Protein AF-A0A367PH80-F1 (afdb_monomer)

Organism: Cupriavidus necator (NCBI:txid106590)

Sequence (112 aa):
MRSTQSLHGEAFRRPERSTASGLPNLDHLFVPERPKSDGRGETILWIRTQMARNGISLEDLVKAGCFSEGSAELKVAYRSADGQTWDGRGELPDWLQRAVNAGQSIQHFRVA

Nearest PDB structures (foldseek):
  2lev-assembly1_A  TM=8.625E-01  e=1.054E-01  Escherichia coli

Structure (mmCIF, N/CA/C/O backbone):
data_AF-A0A367PH80-F1
#
_entry.id   AF-A0A367PH80-F1
#
loop_
_atom_site.group_PDB
_atom_site.id
_atom_site.type_symbol
_atom_site.label_atom_id
_atom_site.label_alt_id
_atom_site.label_comp_id
_atom_site.label_asym_id
_atom_site.label_entity_id
_atom_site.label_seq_id
_atom_site.pdbx_PDB_ins_code
_atom_site.Cartn_x
_atom_site.Cartn_y
_atom_site.Cartn_z
_atom_site.occupancy
_atom_site.B_iso_or_equiv
_atom_site.auth_seq_id
_atom_site.auth_comp_id
_atom_site.auth_asym_id
_atom_site.auth_atom_id
_atom_site.pdbx_PDB_model_num
ATOM 1 N N . MET A 1 1 ? -29.238 29.424 60.948 1.00 45.91 1 MET A N 1
ATOM 2 C CA . MET A 1 1 ? -29.252 28.640 59.692 1.00 45.91 1 MET A CA 1
ATOM 3 C C . MET A 1 1 ? -30.309 29.215 58.763 1.00 45.91 1 MET A C 1
ATOM 5 O O . MET A 1 1 ? -31.4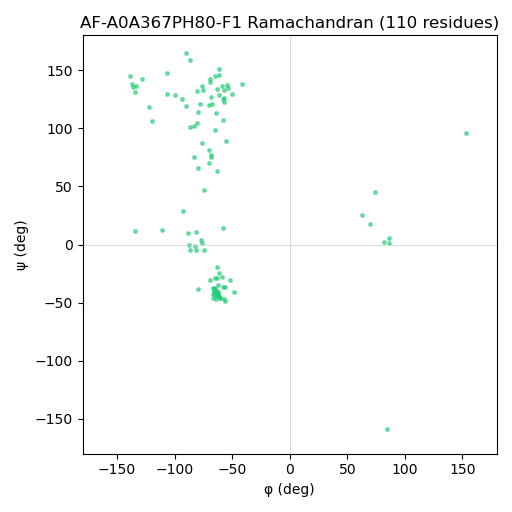83 29.068 59.072 1.00 45.91 1 MET A O 1
ATOM 9 N N . ARG A 1 2 ? -29.865 29.918 57.710 1.00 42.84 2 ARG A N 1
ATOM 10 C CA . ARG A 1 2 ? -30.530 30.297 56.440 1.00 42.84 2 ARG A CA 1
ATOM 11 C C . ARG A 1 2 ? -29.862 31.593 55.962 1.00 42.84 2 ARG A C 1
ATOM 13 O O . ARG A 1 2 ? -30.227 32.668 56.416 1.00 42.84 2 ARG A O 1
ATOM 20 N N . SER A 1 3 ? -28.879 31.463 55.076 1.00 46.97 3 SER A N 1
ATOM 21 C CA . SER A 1 3 ? -28.351 32.585 54.297 1.00 46.97 3 SER A CA 1
ATOM 22 C C . SER A 1 3 ? -28.563 32.256 52.829 1.00 46.97 3 SER A C 1
ATOM 24 O O . SER A 1 3 ? -27.914 31.372 52.279 1.00 46.97 3 SER A O 1
ATOM 26 N N . THR A 1 4 ? -29.536 32.928 52.228 1.00 58.06 4 THR A N 1
ATOM 27 C CA . THR A 1 4 ? -29.751 32.989 50.784 1.00 58.06 4 THR A CA 1
ATOM 28 C C . THR A 1 4 ? -28.765 34.004 50.219 1.00 58.06 4 THR A C 1
ATOM 30 O O . THR A 1 4 ? -28.861 35.184 50.556 1.00 58.06 4 THR A O 1
ATOM 33 N N . GLN A 1 5 ? -27.809 33.562 49.402 1.00 53.34 5 GLN A N 1
ATOM 34 C CA . GLN A 1 5 ? -26.896 34.468 48.712 1.00 53.34 5 GLN A CA 1
ATOM 35 C C . GLN A 1 5 ? -27.355 34.682 47.268 1.00 53.34 5 GLN A C 1
ATOM 37 O O . GLN A 1 5 ? -27.676 33.739 46.548 1.00 53.34 5 GLN A O 1
ATOM 42 N N . SER A 1 6 ? -27.449 35.965 46.931 1.00 50.09 6 SER A N 1
ATOM 43 C CA . SER A 1 6 ? -28.047 36.550 45.742 1.00 50.09 6 SER A CA 1
ATOM 44 C C . SER A 1 6 ? -27.351 36.191 44.434 1.00 50.09 6 SER A C 1
ATOM 46 O O . SER A 1 6 ? -26.129 36.124 44.342 1.00 50.09 6 SER A O 1
ATOM 48 N N . LEU A 1 7 ? -28.193 36.068 43.411 1.00 47.97 7 LEU A N 1
ATOM 49 C CA . LEU A 1 7 ? -27.882 36.039 41.989 1.00 47.97 7 LEU A CA 1
ATOM 50 C C . LEU A 1 7 ? -27.115 37.306 41.575 1.00 47.97 7 LEU A C 1
ATOM 52 O O . LEU A 1 7 ? -27.607 38.417 41.778 1.00 47.97 7 LEU A O 1
ATOM 56 N N . HIS A 1 8 ? -25.951 37.141 40.948 1.00 40.94 8 HIS A N 1
ATOM 57 C CA . HIS A 1 8 ? -25.314 38.189 40.154 1.00 40.94 8 HIS A CA 1
ATOM 58 C C . HIS A 1 8 ? -25.112 37.654 38.736 1.00 40.94 8 HIS A C 1
ATOM 60 O O . HIS A 1 8 ? -24.481 36.619 38.537 1.00 40.94 8 HIS A O 1
ATOM 66 N N . GLY A 1 9 ? -25.740 38.317 37.765 1.00 47.38 9 GLY A N 1
ATOM 67 C CA . GLY A 1 9 ? -25.633 37.971 36.355 1.00 47.38 9 GLY A CA 1
ATOM 68 C C . GLY A 1 9 ? -24.240 38.294 35.835 1.00 47.38 9 GLY A C 1
ATOM 69 O O . GLY A 1 9 ? -23.830 39.452 35.848 1.00 47.38 9 GLY A O 1
ATOM 70 N N . GLU A 1 10 ? -23.541 37.276 35.344 1.00 45.31 10 GLU A N 1
ATOM 71 C CA . GLU A 1 10 ? -22.279 37.443 34.634 1.00 45.31 10 GLU A CA 1
ATOM 72 C C . GLU A 1 10 ? -22.471 37.212 33.136 1.00 45.31 10 GLU A C 1
ATOM 74 O O . GLU A 1 10 ? -23.089 36.253 32.670 1.00 45.31 10 GLU A O 1
ATOM 79 N N . ALA A 1 11 ? -21.972 38.199 32.401 1.00 41.91 11 ALA A N 1
ATOM 80 C CA . ALA A 1 11 ? -22.052 38.380 30.971 1.00 41.91 11 ALA A CA 1
ATOM 81 C C . ALA A 1 11 ? -21.629 37.133 30.182 1.00 41.91 11 ALA A C 1
ATOM 83 O O . ALA A 1 11 ? -20.526 36.614 30.337 1.00 41.91 11 ALA A O 1
ATOM 84 N N . PHE A 1 12 ? -22.482 36.734 29.238 1.00 38.44 12 PHE A N 1
ATOM 85 C CA . PHE A 1 12 ? -22.203 35.730 28.215 1.00 38.44 12 PHE A CA 1
ATOM 86 C C . PHE A 1 12 ? -21.156 36.279 27.221 1.00 38.44 12 PHE A C 1
ATOM 88 O O . PHE A 1 12 ? -21.468 36.721 26.114 1.00 38.44 12 PHE A O 1
ATOM 95 N N . ARG A 1 13 ? -19.886 36.324 27.640 1.00 51.09 13 ARG A N 1
ATOM 96 C CA . ARG A 1 13 ? -18.740 36.529 26.749 1.00 51.09 13 ARG A CA 1
ATOM 97 C C . ARG A 1 13 ? -18.386 35.199 26.077 1.00 51.09 13 ARG A C 1
ATOM 99 O O . ARG A 1 13 ? -18.295 34.163 26.722 1.00 51.09 13 ARG A O 1
ATOM 106 N N . ARG A 1 14 ? -18.207 35.276 24.756 1.00 47.84 14 ARG A N 1
ATOM 107 C CA . ARG A 1 14 ? -17.876 34.197 23.809 1.00 47.84 14 ARG A CA 1
ATOM 108 C C . ARG A 1 14 ? -16.816 33.212 24.331 1.00 47.84 14 ARG A C 1
ATOM 110 O O . ARG A 1 14 ? -15.762 33.678 24.755 1.00 47.84 14 ARG A O 1
ATOM 117 N N . PRO A 1 15 ? -16.974 31.895 24.119 1.00 43.81 15 PRO A N 1
ATOM 118 C CA . PRO A 1 15 ? -15.818 31.039 23.923 1.00 43.81 15 PRO A CA 1
ATOM 119 C C . PRO A 1 15 ? -15.301 31.225 22.490 1.00 43.81 15 PRO A C 1
ATOM 121 O O . PRO A 1 15 ? -16.027 31.062 21.506 1.00 43.81 15 PRO A O 1
ATOM 124 N N . GLU A 1 16 ? -14.043 31.639 22.392 1.00 47.28 16 GLU A N 1
ATOM 125 C CA . GLU A 1 16 ? -13.281 31.732 21.155 1.00 47.28 16 GLU A CA 1
ATOM 126 C C . GLU A 1 16 ? -13.312 30.393 20.410 1.00 47.28 16 GLU A C 1
ATOM 128 O O . GLU A 1 16 ? -13.127 29.323 20.995 1.00 47.28 16 GLU A O 1
ATOM 133 N N . ARG A 1 17 ? -13.542 30.445 19.095 1.00 44.22 17 ARG A N 1
ATOM 134 C CA . ARG A 1 17 ? -13.321 29.308 18.201 1.00 44.22 17 ARG A CA 1
ATOM 135 C C . ARG A 1 17 ? -11.808 29.111 18.114 1.00 44.22 17 ARG A C 1
ATOM 137 O O . ARG A 1 17 ? -11.178 29.610 17.189 1.00 44.22 17 ARG A O 1
ATOM 144 N N . SER A 1 18 ? -11.242 28.440 19.115 1.00 38.31 18 SER A N 1
ATOM 145 C CA . SER A 1 18 ? -9.842 28.032 19.127 1.00 38.31 18 SER A CA 1
ATOM 146 C C . SER A 1 18 ? -9.584 27.157 17.912 1.00 38.31 18 SER A C 1
ATOM 148 O O . SER A 1 18 ? -10.012 26.005 17.833 1.00 38.31 18 SER A O 1
ATOM 150 N N . THR A 1 19 ? -8.881 27.732 16.947 1.00 52.09 19 THR A N 1
ATOM 151 C CA . THR A 1 19 ? -8.188 27.028 15.878 1.00 52.09 19 THR A CA 1
ATOM 152 C C . THR A 1 19 ? -7.029 26.256 16.498 1.00 52.09 19 THR A C 1
ATOM 154 O O . THR A 1 19 ? -5.878 26.678 16.434 1.00 52.09 19 THR A O 1
ATOM 157 N N . ALA A 1 20 ? -7.324 25.130 17.140 1.00 40.34 20 ALA A N 1
ATOM 158 C CA . ALA A 1 20 ? -6.308 24.148 17.477 1.00 40.34 20 ALA A CA 1
ATOM 159 C C . ALA A 1 20 ? -6.085 23.260 16.245 1.00 40.34 20 ALA A C 1
ATOM 161 O O . ALA A 1 20 ? -6.542 22.122 16.189 1.00 40.34 20 ALA A O 1
ATOM 162 N N . SER A 1 21 ? -5.380 23.791 15.240 1.00 47.34 21 SER A N 1
ATOM 163 C CA . SER A 1 21 ? -4.677 22.961 14.256 1.00 47.34 21 SER A CA 1
ATOM 164 C C . SER A 1 21 ? -3.488 22.305 14.960 1.00 47.34 21 SER A C 1
ATOM 166 O O . SER A 1 21 ? -2.338 22.679 14.757 1.00 47.34 21 SER A O 1
ATOM 168 N N . GLY A 1 22 ? -3.778 21.368 15.860 1.00 43.22 22 GLY A N 1
ATOM 169 C CA . GLY A 1 22 ? -2.803 20.424 16.375 1.00 43.22 22 GLY A CA 1
ATOM 170 C C . GLY A 1 22 ? -2.779 19.242 15.423 1.00 43.22 22 GLY A C 1
ATOM 171 O O . GLY A 1 22 ? -3.681 18.410 15.460 1.00 43.22 22 GLY A O 1
ATOM 172 N N . LEU A 1 23 ? -1.778 19.178 14.546 1.00 48.50 23 LEU A N 1
ATOM 173 C CA . LEU A 1 23 ? -1.453 17.925 13.869 1.00 48.50 23 LEU A CA 1
ATOM 174 C C . LEU A 1 23 ? -1.175 16.882 14.968 1.00 48.50 23 LEU A C 1
ATOM 176 O O . LEU A 1 23 ? -0.327 17.151 15.825 1.00 48.50 23 LEU A O 1
ATOM 180 N N . PRO A 1 24 ? -1.891 15.745 15.022 1.00 48.75 24 PRO A N 1
ATOM 181 C CA . PRO A 1 24 ? -1.633 14.748 16.048 1.00 48.75 24 PRO A CA 1
ATOM 182 C C . PRO A 1 24 ? -0.218 14.189 15.875 1.00 48.75 24 PRO A C 1
ATOM 184 O O . PRO A 1 24 ? 0.229 13.877 14.772 1.00 48.75 24 PRO A O 1
ATOM 187 N N . ASN A 1 25 ? 0.487 14.118 17.000 1.00 43.94 25 ASN A N 1
ATOM 188 C CA . ASN A 1 25 ? 1.854 13.644 17.126 1.00 43.94 25 ASN A CA 1
ATOM 189 C C . ASN A 1 25 ? 1.977 12.190 16.613 1.00 43.94 25 ASN A C 1
ATOM 191 O O . ASN A 1 25 ? 1.245 11.308 17.061 1.00 43.94 25 ASN A O 1
ATOM 195 N N . LEU A 1 26 ? 2.899 11.955 15.671 1.00 52.56 26 LEU A N 1
ATOM 196 C CA . LEU A 1 26 ? 3.133 10.670 14.993 1.00 52.56 26 LEU A CA 1
ATOM 197 C C . LEU A 1 26 ? 3.991 9.680 15.814 1.00 52.56 26 LEU A C 1
ATOM 199 O O . LEU A 1 26 ? 4.429 8.663 15.284 1.00 52.56 26 LEU A O 1
ATOM 203 N N . ASP A 1 27 ? 4.239 9.963 17.095 1.00 46.75 27 ASP A N 1
ATOM 204 C CA . ASP A 1 27 ? 5.086 9.155 17.989 1.00 46.75 27 ASP A CA 1
ATOM 205 C C . ASP A 1 27 ? 4.363 7.922 18.584 1.00 46.75 27 ASP A C 1
ATOM 207 O O . ASP A 1 27 ? 4.965 7.073 19.232 1.00 46.75 27 ASP A O 1
ATOM 211 N N . HIS A 1 28 ? 3.059 7.752 18.326 1.00 51.56 28 HIS A N 1
ATOM 212 C CA . HIS A 1 28 ? 2.271 6.612 18.824 1.00 51.56 28 HIS A CA 1
ATOM 213 C C . HIS A 1 28 ? 2.273 5.366 17.925 1.00 51.56 28 HIS A C 1
ATOM 215 O O . HIS A 1 28 ? 1.526 4.423 18.193 1.00 51.56 28 HIS A O 1
ATOM 221 N N . LEU A 1 29 ? 3.121 5.305 16.895 1.00 54.84 29 LEU A N 1
ATOM 222 C CA . LEU A 1 29 ? 3.202 4.166 15.972 1.00 54.84 29 LEU A CA 1
ATOM 223 C C . LEU A 1 29 ? 3.902 2.935 16.593 1.00 54.84 29 LEU A C 1
ATOM 225 O O . LEU A 1 29 ? 4.749 2.306 15.966 1.00 54.84 29 LEU A O 1
ATOM 229 N N . PHE A 1 30 ? 3.541 2.536 17.817 1.00 53.91 30 PHE A N 1
ATOM 230 C CA . PHE A 1 30 ? 3.824 1.182 18.291 1.00 53.91 30 PHE A CA 1
ATOM 231 C C . PHE A 1 30 ? 2.816 0.230 17.640 1.00 53.91 30 PHE A C 1
ATOM 233 O O . PHE A 1 30 ? 1.745 -0.048 18.189 1.00 53.91 30 PHE A O 1
ATOM 240 N N . VAL A 1 31 ? 3.157 -0.248 16.444 1.00 63.16 31 VAL A N 1
ATOM 241 C CA . VAL A 1 31 ? 2.429 -1.323 15.766 1.00 63.16 31 VAL A CA 1
ATOM 242 C C . VAL A 1 31 ? 2.908 -2.641 16.380 1.00 63.16 31 VAL A C 1
ATOM 244 O O . VAL A 1 31 ? 4.035 -3.053 16.107 1.00 63.16 31 VAL A O 1
ATOM 247 N N . PRO A 1 32 ? 2.115 -3.300 17.247 1.00 64.12 32 PRO A N 1
ATOM 248 C CA . PRO A 1 32 ? 2.500 -4.594 17.783 1.00 64.12 32 PRO A CA 1
ATOM 249 C C . PRO A 1 32 ? 2.633 -5.589 16.631 1.00 64.12 32 PRO A C 1
ATOM 251 O O . PRO A 1 32 ? 1.881 -5.524 15.655 1.00 64.12 32 PRO A O 1
ATOM 254 N N . GLU A 1 33 ? 3.573 -6.520 16.758 1.00 66.38 33 GLU A N 1
ATOM 255 C CA . GLU A 1 33 ? 3.770 -7.560 15.756 1.00 66.38 33 GLU A CA 1
ATOM 256 C C . GLU A 1 33 ? 2.463 -8.321 15.507 1.00 66.38 33 GLU A C 1
ATOM 258 O O . GLU A 1 33 ? 1.697 -8.632 16.429 1.00 66.38 33 GLU A O 1
ATOM 263 N N . ARG A 1 34 ? 2.186 -8.595 14.230 1.00 67.62 34 ARG A N 1
ATOM 264 C CA . ARG A 1 34 ? 1.023 -9.383 13.829 1.00 67.62 34 ARG A CA 1
ATOM 265 C C . ARG A 1 34 ? 1.095 -10.754 14.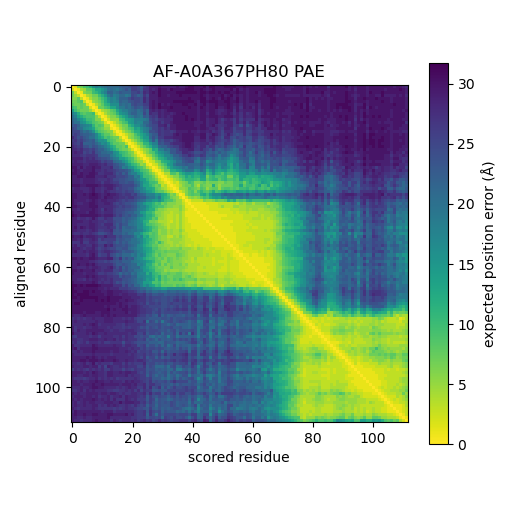522 1.00 67.62 34 ARG A C 1
ATOM 267 O O . ARG A 1 34 ? 2.150 -11.390 14.471 1.00 67.62 34 ARG A O 1
ATOM 274 N N . PRO A 1 35 ? -0.001 -11.240 15.132 1.00 71.88 35 PRO A N 1
ATOM 275 C CA . PRO A 1 35 ? -0.017 -12.555 15.756 1.00 71.88 35 PRO A CA 1
ATOM 276 C C . PRO A 1 35 ? 0.322 -13.636 14.725 1.00 71.88 35 PRO A C 1
ATOM 278 O O . PRO A 1 35 ? -0.189 -13.622 13.602 1.00 71.88 35 PRO A O 1
ATOM 281 N N . LYS A 1 36 ? 1.181 -14.582 15.118 1.00 67.38 36 LYS A N 1
ATOM 282 C CA . LYS A 1 36 ? 1.532 -15.765 14.324 1.00 67.38 36 LYS A CA 1
ATOM 283 C C . LYS A 1 36 ? 0.422 -16.826 14.453 1.00 67.38 36 LYS A C 1
ATOM 285 O O . LYS A 1 36 ? 0.668 -17.865 15.049 1.00 67.38 36 LYS A O 1
ATOM 290 N N . SER A 1 37 ? -0.791 -16.553 13.957 1.00 62.91 37 SER A N 1
ATOM 291 C CA . SER A 1 37 ? -1.918 -17.509 14.011 1.00 62.91 37 SER A CA 1
ATOM 292 C C . SER A 1 37 ? -2.749 -17.556 12.722 1.00 62.91 37 SER A C 1
ATOM 294 O O . SER A 1 37 ? -2.941 -16.551 12.034 1.00 62.91 37 SER A O 1
ATOM 296 N N . ASP A 1 38 ? -3.217 -18.770 12.425 1.00 67.62 38 ASP A N 1
ATOM 297 C CA . ASP A 1 38 ? -3.446 -19.399 11.112 1.00 67.62 38 ASP A CA 1
ATOM 298 C C . ASP A 1 38 ? -4.877 -19.211 10.553 1.00 67.62 38 ASP A C 1
ATOM 300 O O . ASP A 1 38 ? -5.408 -20.048 9.827 1.00 67.62 38 ASP A O 1
ATOM 304 N N . GLY A 1 39 ? -5.549 -18.106 10.907 1.00 78.88 39 GLY A N 1
ATOM 305 C CA . GLY A 1 39 ? -6.96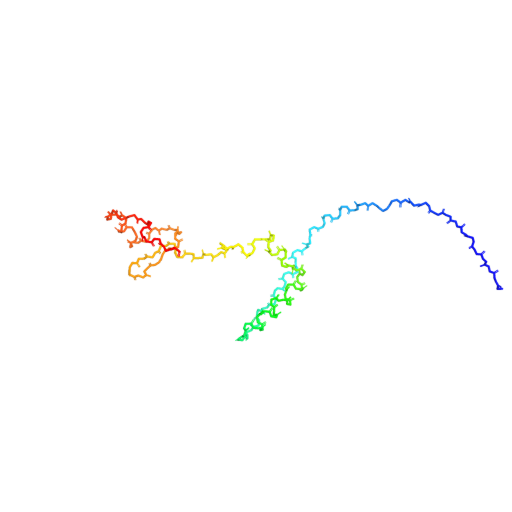3 -17.887 10.587 1.00 78.88 39 GLY A CA 1
ATOM 306 C C . GLY A 1 39 ? -7.291 -16.484 10.075 1.00 78.88 39 GLY A C 1
ATOM 307 O O . GLY A 1 39 ? -6.915 -15.463 10.663 1.00 78.88 39 GLY A O 1
ATOM 308 N N . ARG A 1 40 ? -8.099 -16.403 9.007 1.00 83.06 40 ARG A N 1
ATOM 309 C CA . ARG A 1 40 ? -8.647 -15.126 8.503 1.00 83.06 40 ARG A CA 1
ATOM 310 C C . ARG A 1 40 ? -9.419 -14.373 9.596 1.00 83.06 40 ARG A C 1
ATOM 312 O O . ARG A 1 40 ? -9.328 -13.152 9.663 1.00 83.06 40 ARG A O 1
ATOM 319 N N . GLY A 1 41 ? -10.136 -15.087 10.467 1.00 86.62 41 GLY A N 1
ATOM 320 C CA . GLY A 1 41 ? -10.899 -14.496 11.573 1.00 86.62 41 GLY A CA 1
ATOM 321 C C . GLY A 1 41 ? -10.024 -13.794 12.617 1.00 86.62 41 GLY A C 1
ATOM 322 O O . GLY A 1 41 ? -10.290 -12.646 12.966 1.00 86.62 41 GLY A O 1
ATOM 323 N N . GLU A 1 42 ? -8.941 -14.438 13.055 1.00 83.94 42 GLU A N 1
ATOM 324 C CA . GLU A 1 42 ? -7.980 -13.860 14.006 1.00 83.94 42 GLU A CA 1
ATOM 325 C C . GLU A 1 42 ? -7.247 -12.659 13.401 1.00 83.94 42 GLU A C 1
ATOM 327 O O . GLU A 1 42 ? -7.077 -11.628 14.053 1.00 83.94 42 GLU A O 1
ATOM 332 N N . THR A 1 43 ? -6.899 -12.755 12.113 1.00 83.31 43 THR A N 1
ATOM 333 C CA . THR A 1 43 ? -6.318 -11.636 11.361 1.00 83.31 43 THR A CA 1
ATOM 334 C C . THR A 1 43 ? -7.279 -10.443 11.316 1.00 83.31 43 THR A C 1
ATOM 336 O O . THR A 1 43 ? -6.866 -9.316 11.580 1.00 83.31 43 THR A O 1
ATOM 339 N N . ILE A 1 44 ? -8.566 -10.669 11.029 1.00 89.25 44 ILE A N 1
ATOM 340 C CA . ILE A 1 44 ? -9.576 -9.599 10.983 1.00 89.25 44 ILE A CA 1
ATOM 341 C C . ILE A 1 44 ? -9.746 -8.947 12.357 1.00 89.25 44 ILE A C 1
ATOM 343 O O . ILE A 1 44 ? -9.810 -7.721 12.448 1.00 89.25 44 ILE A O 1
ATOM 347 N N . LEU A 1 45 ? -9.814 -9.743 13.427 1.00 89.00 45 LEU A N 1
ATOM 348 C CA . LEU A 1 45 ? -9.950 -9.215 14.782 1.00 89.00 45 LEU A CA 1
ATOM 349 C C . LEU A 1 45 ? -8.750 -8.336 15.155 1.00 89.00 45 LEU A C 1
ATOM 351 O O . LEU A 1 45 ? -8.943 -7.225 15.641 1.00 89.00 45 LEU A O 1
ATOM 355 N N . TRP A 1 46 ? -7.530 -8.786 14.847 1.00 87.81 46 TRP A N 1
ATOM 356 C CA . TRP A 1 46 ? -6.317 -8.008 15.088 1.00 87.81 46 TRP A CA 1
ATOM 357 C C . TRP A 1 46 ? -6.321 -6.676 14.328 1.00 87.81 46 TRP A C 1
ATOM 359 O O . TRP A 1 46 ? -6.063 -5.638 14.93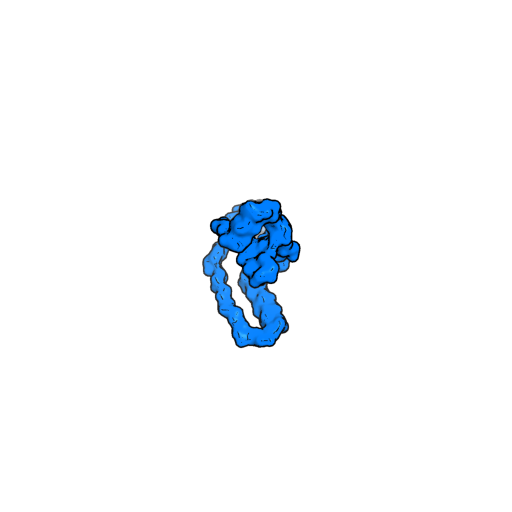8 1.00 87.81 46 TRP A O 1
ATOM 369 N N . ILE A 1 47 ? -6.690 -6.674 13.039 1.00 88.12 47 ILE A N 1
ATOM 370 C CA . ILE A 1 47 ? -6.806 -5.441 12.238 1.00 88.12 47 ILE A CA 1
ATOM 371 C C . ILE A 1 47 ? -7.795 -4.472 12.896 1.00 88.12 47 ILE A C 1
ATOM 373 O O . ILE A 1 47 ? -7.479 -3.297 13.076 1.00 88.12 47 ILE A O 1
ATOM 377 N N . ARG A 1 48 ? -8.971 -4.957 13.317 1.00 89.00 48 ARG A N 1
ATOM 378 C CA . ARG A 1 48 ? -9.989 -4.124 13.980 1.00 89.00 48 ARG A CA 1
ATOM 379 C C . ARG A 1 48 ? -9.491 -3.546 15.305 1.00 89.00 48 ARG A C 1
ATOM 381 O O . ARG A 1 48 ? -9.732 -2.373 15.583 1.00 89.00 48 ARG A O 1
ATOM 388 N N . THR A 1 49 ? -8.776 -4.334 16.107 1.00 88.50 49 THR A N 1
ATOM 389 C CA . THR A 1 49 ? -8.151 -3.857 17.349 1.00 88.50 49 THR A CA 1
ATOM 390 C C . THR A 1 49 ? -7.095 -2.787 17.071 1.00 88.50 49 THR A C 1
ATOM 392 O O . THR A 1 49 ? -7.049 -1.785 17.782 1.00 88.50 49 THR A O 1
ATOM 395 N N . GLN A 1 50 ? -6.280 -2.953 16.025 1.00 88.31 50 GLN A N 1
ATOM 396 C CA . GLN A 1 50 ? -5.293 -1.943 15.638 1.00 88.31 50 GLN A CA 1
ATOM 397 C C . GLN A 1 50 ? -5.947 -0.654 15.138 1.00 88.31 50 GLN A C 1
ATOM 399 O O . GLN A 1 50 ? -5.529 0.424 15.552 1.00 88.31 50 GLN A O 1
ATOM 404 N N . MET A 1 51 ? -6.999 -0.739 14.322 1.00 89.75 51 MET A N 1
ATOM 405 C CA . MET A 1 51 ? -7.767 0.434 13.889 1.00 89.75 51 MET A CA 1
ATOM 406 C C . MET A 1 51 ? -8.304 1.228 15.083 1.00 89.75 51 MET A C 1
ATOM 408 O O . MET A 1 51 ? -8.081 2.432 15.170 1.00 89.75 51 MET A O 1
ATOM 412 N N . ALA A 1 52 ? -8.926 0.543 16.049 1.00 88.38 52 ALA A N 1
ATOM 413 C CA . ALA A 1 52 ? -9.461 1.177 17.251 1.00 88.38 52 ALA A CA 1
ATOM 414 C C . ALA A 1 52 ? -8.367 1.828 18.112 1.00 88.38 52 ALA A C 1
ATOM 416 O O . ALA A 1 52 ? -8.543 2.946 18.588 1.00 88.38 52 ALA A O 1
ATOM 417 N N . ARG A 1 53 ? -7.220 1.158 18.283 1.00 85.44 53 ARG A N 1
ATOM 418 C CA . ARG A 1 53 ? -6.089 1.676 19.069 1.00 85.44 53 ARG A CA 1
ATOM 419 C C . ARG A 1 53 ? -5.491 2.946 18.470 1.00 85.44 53 ARG A C 1
ATOM 421 O O . ARG A 1 53 ? -5.117 3.846 19.212 1.00 85.44 53 ARG A O 1
ATOM 428 N N . ASN A 1 54 ? -5.392 2.993 17.146 1.00 87.38 54 ASN A N 1
ATOM 429 C CA . ASN A 1 54 ? -4.815 4.121 16.421 1.00 87.38 54 ASN A CA 1
ATOM 430 C C . ASN A 1 54 ? -5.853 5.210 16.097 1.00 87.38 54 ASN A C 1
ATOM 432 O O . ASN A 1 54 ? -5.504 6.208 15.475 1.00 87.38 54 ASN A O 1
ATOM 436 N N . GLY A 1 55 ? -7.122 5.025 16.481 1.00 88.62 55 GLY A N 1
ATOM 437 C CA . GLY A 1 55 ? -8.200 5.954 16.135 1.00 88.62 55 GLY A CA 1
ATOM 438 C C . GLY A 1 55 ? -8.445 6.069 14.626 1.00 88.62 55 GLY A C 1
ATOM 439 O O . GLY A 1 55 ? -8.929 7.096 14.169 1.00 88.62 55 GLY A O 1
ATOM 440 N N . ILE A 1 56 ? -8.092 5.037 13.854 1.00 89.75 56 ILE A N 1
ATOM 441 C CA . ILE A 1 56 ? -8.222 5.014 12.395 1.00 89.75 56 ILE A CA 1
ATOM 442 C C . ILE A 1 56 ? -9.596 4.451 12.041 1.00 89.75 56 ILE A C 1
ATOM 444 O O . ILE A 1 56 ? -9.900 3.297 12.357 1.00 89.75 56 ILE A O 1
ATOM 448 N N . SER A 1 57 ? -10.417 5.241 11.351 1.00 89.25 57 SER A N 1
ATOM 449 C CA . SER A 1 57 ? -11.677 4.763 10.788 1.00 89.25 57 SER A CA 1
ATOM 450 C C . SER A 1 57 ? -11.496 4.231 9.363 1.00 89.25 57 SER A C 1
ATOM 452 O O . SER A 1 57 ? -10.495 4.486 8.688 1.00 89.25 57 SER A O 1
ATOM 454 N N . LEU A 1 58 ? -12.498 3.497 8.871 1.00 84.94 58 LEU A N 1
ATOM 455 C CA . LEU A 1 58 ? -12.537 3.084 7.467 1.00 84.94 58 LEU A CA 1
ATOM 456 C C . LEU A 1 58 ? -12.503 4.299 6.524 1.00 84.94 58 LEU A C 1
ATOM 458 O O . LEU A 1 58 ? -11.858 4.244 5.482 1.00 84.94 58 LEU A O 1
ATOM 462 N N . GLU A 1 59 ? -13.156 5.398 6.903 1.00 86.94 59 GLU A N 1
ATOM 463 C CA . GLU A 1 59 ? -13.194 6.631 6.113 1.00 86.94 59 GLU A CA 1
ATOM 464 C C . GLU A 1 59 ? -11.809 7.267 5.984 1.00 86.94 59 GLU A C 1
ATOM 466 O O . GLU A 1 59 ? -11.468 7.766 4.914 1.00 86.94 59 GLU A O 1
ATOM 471 N N . ASP A 1 60 ? -10.993 7.216 7.040 1.00 86.50 60 ASP A N 1
ATOM 472 C CA . ASP A 1 60 ? -9.618 7.722 7.016 1.00 86.50 60 ASP A CA 1
ATOM 473 C C . ASP A 1 60 ? -8.743 6.900 6.071 1.00 86.50 60 ASP A C 1
ATOM 475 O O . ASP A 1 60 ? -7.980 7.465 5.293 1.00 86.50 60 ASP A O 1
ATOM 479 N N . LEU A 1 61 ? -8.907 5.573 6.064 1.00 85.38 61 LEU A N 1
ATOM 480 C CA . LEU A 1 61 ? -8.198 4.699 5.126 1.00 85.38 61 LEU A CA 1
ATOM 481 C C . LEU A 1 61 ? -8.629 4.916 3.672 1.00 85.38 61 LEU A C 1
ATOM 483 O O . LEU A 1 61 ? -7.799 4.865 2.764 1.00 85.38 61 LEU A O 1
ATOM 487 N N . VAL A 1 62 ? -9.918 5.174 3.440 1.00 86.25 62 VAL A N 1
ATOM 488 C CA . VAL A 1 62 ? -10.433 5.516 2.108 1.00 86.25 62 VAL A CA 1
ATOM 489 C C . VAL A 1 62 ? -9.892 6.875 1.657 1.00 86.25 62 VAL A C 1
ATOM 491 O O . VAL A 1 62 ? -9.391 6.981 0.540 1.00 86.25 62 VAL A O 1
ATOM 494 N N . LYS A 1 63 ? -9.913 7.896 2.524 1.00 85.62 63 LYS A N 1
ATOM 495 C CA . LYS A 1 63 ? -9.328 9.223 2.246 1.00 85.62 63 LYS A CA 1
ATOM 496 C C . LYS A 1 63 ? -7.819 9.156 2.015 1.00 85.62 63 LYS A C 1
ATOM 498 O O . LYS A 1 63 ? -7.304 9.893 1.182 1.00 85.62 63 LYS A O 1
ATOM 503 N N . ALA A 1 64 ? -7.126 8.260 2.714 1.00 83.12 64 ALA A N 1
ATOM 504 C CA . ALA A 1 64 ? -5.706 7.989 2.522 1.00 83.12 64 ALA A CA 1
ATOM 505 C C . ALA A 1 64 ? -5.406 7.186 1.242 1.00 83.12 64 ALA A C 1
ATOM 507 O O . ALA A 1 64 ? -4.241 6.963 0.920 1.00 83.12 64 ALA A O 1
ATOM 508 N N . GLY A 1 65 ? -6.429 6.736 0.505 1.00 84.00 65 GLY A N 1
ATOM 509 C CA . GLY A 1 65 ? -6.255 5.973 -0.728 1.00 84.00 65 GLY A CA 1
ATOM 510 C C . GLY A 1 65 ? -5.708 4.557 -0.515 1.00 84.00 65 GLY A C 1
ATOM 511 O O . GLY A 1 65 ? -5.255 3.941 -1.480 1.00 84.00 65 GLY A O 1
ATOM 512 N N . CYS A 1 66 ? -5.775 4.011 0.709 1.00 77.25 66 CYS A N 1
ATOM 513 C CA . CYS A 1 66 ? -5.225 2.693 1.067 1.00 77.25 66 CYS A CA 1
ATOM 514 C C . CYS A 1 66 ? -5.873 1.518 0.319 1.00 77.25 66 CYS A C 1
ATOM 516 O O . CYS A 1 66 ? -5.303 0.434 0.276 1.00 77.25 66 CYS A O 1
ATOM 518 N N . PHE A 1 67 ? -7.065 1.723 -0.244 1.00 71.62 67 PHE A N 1
ATOM 519 C CA . PHE A 1 67 ? -7.811 0.716 -1.005 1.00 71.62 67 PHE A CA 1
ATOM 520 C C . PHE A 1 67 ? -7.891 1.031 -2.499 1.00 71.62 67 PHE A C 1
ATOM 522 O O . PHE A 1 67 ? -8.680 0.418 -3.212 1.00 71.62 67 PHE A O 1
ATOM 529 N N . SER A 1 68 ? -7.103 1.995 -2.985 1.00 64.25 68 SER A N 1
ATOM 530 C CA . SER A 1 68 ? -6.951 2.166 -4.427 1.00 64.25 68 SER A CA 1
ATOM 531 C C . SER A 1 68 ? -6.336 0.888 -5.008 1.00 64.25 68 SER A C 1
ATOM 533 O O . SER A 1 68 ? -5.312 0.411 -4.511 1.00 64.25 68 SER A O 1
ATOM 535 N N . GLU A 1 69 ? -6.962 0.334 -6.052 1.00 57.12 69 GLU A N 1
ATOM 536 C CA . GLU A 1 69 ? -6.584 -0.905 -6.768 1.00 57.12 69 GLU A CA 1
ATOM 537 C C . GLU A 1 69 ? -5.158 -0.894 -7.378 1.00 57.12 69 GLU A C 1
ATOM 539 O O . GLU A 1 69 ? -4.822 -1.747 -8.189 1.00 57.12 69 GLU A O 1
ATOM 544 N N . GLY A 1 70 ? -4.294 0.052 -6.997 1.00 54.06 70 GLY A N 1
ATOM 545 C CA . GLY A 1 70 ? -2.936 0.213 -7.515 1.00 54.06 70 GLY A CA 1
ATOM 546 C C . GLY A 1 70 ? -1.852 0.442 -6.460 1.00 54.06 70 GLY A C 1
ATOM 547 O O . GLY A 1 70 ? -0.734 0.807 -6.824 1.00 54.06 70 GLY A O 1
ATOM 548 N N . SER A 1 71 ? -2.125 0.259 -5.163 1.00 53.97 71 SER A N 1
ATOM 549 C CA . SER A 1 71 ? -1.060 0.351 -4.153 1.00 53.97 71 SER A CA 1
ATOM 550 C C . SER A 1 71 ? -0.304 -0.982 -4.039 1.00 53.97 71 SER A C 1
ATOM 552 O O . SER A 1 71 ? -0.759 -1.944 -3.434 1.00 53.97 71 SER A O 1
ATOM 554 N N . ALA A 1 72 ? 0.877 -1.007 -4.663 1.00 53.09 72 ALA A N 1
ATOM 555 C CA . ALA A 1 72 ? 1.843 -2.109 -4.705 1.00 53.09 72 ALA A CA 1
ATOM 556 C C . ALA A 1 72 ? 1.483 -3.307 -5.598 1.00 53.09 72 ALA A C 1
ATOM 558 O O . ALA A 1 72 ? 1.763 -4.460 -5.266 1.00 53.09 72 ALA A O 1
ATOM 559 N N . GLU A 1 73 ? 1.011 -3.036 -6.814 1.00 47.53 73 GLU A N 1
ATOM 560 C CA . GLU A 1 73 ? 1.343 -3.950 -7.897 1.00 47.53 73 GLU A CA 1
ATOM 561 C C . GLU A 1 73 ? 2.868 -3.886 -8.110 1.00 47.53 73 GLU A C 1
ATOM 563 O O . GLU A 1 73 ? 3.385 -3.043 -8.844 1.00 47.53 73 GLU A O 1
ATOM 568 N N . LEU A 1 74 ? 3.605 -4.843 -7.543 1.00 53.75 74 LEU A N 1
ATOM 569 C CA . LEU A 1 74 ? 4.694 -5.475 -8.290 1.00 53.75 74 LEU A CA 1
ATOM 570 C C . LEU A 1 74 ? 4.041 -6.178 -9.488 1.00 53.75 74 LEU A C 1
ATOM 572 O O . LEU A 1 74 ? 3.988 -7.405 -9.560 1.00 53.75 74 LEU A O 1
ATOM 576 N N . LYS A 1 75 ? 3.422 -5.393 -10.379 1.00 54.72 75 LYS A N 1
ATOM 577 C CA . LYS A 1 75 ? 2.816 -5.898 -11.594 1.00 54.72 75 LYS A CA 1
ATOM 578 C C . LYS A 1 75 ? 4.005 -6.442 -12.343 1.00 54.72 75 LYS A C 1
ATOM 580 O O . LYS A 1 75 ? 4.897 -5.685 -12.719 1.00 54.72 75 LYS A O 1
ATOM 585 N N . VAL A 1 76 ? 4.049 -7.756 -12.506 1.00 61.81 76 VAL A N 1
ATOM 586 C CA . VAL A 1 76 ? 4.803 -8.364 -13.591 1.00 61.81 76 VAL A CA 1
ATOM 587 C C . VAL A 1 76 ? 4.250 -7.710 -14.848 1.00 61.81 76 VAL A C 1
ATOM 589 O O . VAL A 1 76 ? 3.228 -8.126 -15.381 1.00 61.81 76 VAL A O 1
ATOM 592 N N . ALA A 1 77 ? 4.849 -6.589 -15.233 1.00 71.12 77 ALA A N 1
ATOM 593 C CA . ALA A 1 77 ? 4.346 -5.764 -16.306 1.00 71.12 77 ALA A CA 1
ATOM 594 C C . ALA A 1 77 ? 4.536 -6.516 -17.617 1.00 71.12 77 ALA A C 1
ATOM 596 O O . ALA A 1 77 ? 3.701 -6.387 -18.503 1.00 71.12 77 ALA A O 1
ATOM 597 N N . TYR A 1 78 ? 5.577 -7.352 -17.700 1.00 82.69 78 TYR A N 1
ATOM 598 C CA . TYR A 1 78 ? 5.932 -8.128 -18.873 1.00 82.69 78 TYR A CA 1
ATOM 599 C C . TYR A 1 78 ? 6.332 -9.566 -18.506 1.00 82.69 78 TYR A C 1
ATOM 601 O O . TYR A 1 78 ? 7.066 -9.781 -17.544 1.00 82.69 78 TYR A O 1
ATOM 609 N N . ARG A 1 79 ? 5.886 -10.563 -19.276 1.00 82.25 79 ARG A N 1
ATOM 610 C CA . ARG A 1 79 ? 6.240 -11.984 -19.147 1.00 82.25 79 ARG A CA 1
ATOM 611 C C . ARG A 1 79 ? 6.583 -12.584 -20.511 1.00 82.25 79 ARG A C 1
ATOM 613 O O . ARG A 1 79 ? 5.869 -12.372 -21.484 1.00 82.25 79 ARG A O 1
ATOM 620 N N . SER A 1 80 ? 7.655 -13.367 -20.556 1.00 83.75 80 SER A N 1
ATOM 621 C CA . SER A 1 80 ? 8.087 -14.164 -21.708 1.00 83.75 80 SER A CA 1
ATOM 622 C C . SER A 1 80 ? 7.417 -15.541 -21.740 1.00 83.75 80 SER A C 1
ATOM 624 O O . SER A 1 80 ? 7.004 -16.058 -20.701 1.00 83.75 80 SER A O 1
ATOM 626 N N . ALA A 1 81 ? 7.379 -16.179 -22.915 1.00 78.88 81 ALA A N 1
ATOM 627 C CA . ALA A 1 81 ? 6.900 -17.557 -23.084 1.00 78.88 81 ALA A CA 1
ATOM 628 C C . ALA A 1 81 ? 7.700 -18.576 -22.245 1.00 78.88 81 ALA A C 1
ATOM 630 O O . ALA A 1 81 ? 7.147 -19.570 -21.788 1.00 78.88 81 ALA A O 1
ATOM 631 N N . ASP A 1 82 ? 8.970 -18.269 -21.970 1.00 79.19 82 ASP A N 1
ATOM 632 C CA . ASP A 1 82 ? 9.869 -19.046 -21.104 1.00 79.19 82 ASP A CA 1
ATOM 633 C C . ASP A 1 82 ? 9.598 -18.852 -19.595 1.00 79.19 82 ASP A C 1
ATOM 635 O O . ASP A 1 82 ? 10.338 -19.339 -18.747 1.00 79.19 82 ASP A O 1
ATOM 639 N N . GLY A 1 83 ? 8.565 -18.084 -19.228 1.00 81.19 83 GLY A N 1
ATOM 640 C CA . GLY A 1 83 ? 8.205 -17.814 -17.832 1.00 81.19 83 GLY A CA 1
ATOM 641 C C . GLY A 1 83 ? 9.023 -16.709 -17.156 1.00 81.19 83 GLY A C 1
ATOM 642 O O . GLY A 1 83 ? 8.784 -16.404 -15.990 1.00 81.19 83 GLY A O 1
ATOM 643 N N . GLN A 1 84 ? 9.947 -16.066 -17.874 1.00 82.06 84 GLN A N 1
ATOM 644 C CA . GLN A 1 84 ? 10.70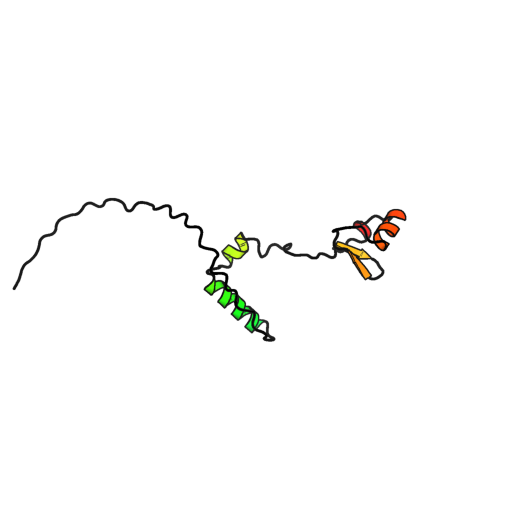0 -14.909 -17.379 1.00 82.06 84 GLN A CA 1
ATOM 645 C C . GLN A 1 84 ? 9.781 -13.692 -17.233 1.00 82.06 84 GLN A C 1
ATOM 647 O O . GLN A 1 84 ? 8.940 -13.451 -18.094 1.00 82.06 84 GLN A O 1
ATOM 652 N N . THR A 1 85 ? 9.940 -12.912 -16.166 1.00 84.88 85 THR A N 1
ATOM 653 C CA . THR A 1 85 ? 9.068 -11.774 -15.845 1.00 84.88 85 THR A CA 1
ATOM 654 C C . THR A 1 85 ? 9.870 -10.511 -15.583 1.00 84.88 85 THR A C 1
ATOM 656 O O . THR A 1 85 ? 10.923 -10.578 -14.956 1.00 84.88 85 THR A O 1
ATOM 659 N N . TRP A 1 86 ? 9.356 -9.364 -16.017 1.00 84.94 86 TRP A N 1
ATOM 660 C CA . TRP A 1 86 ? 9.945 -8.051 -15.785 1.00 84.94 86 TRP A CA 1
ATOM 661 C C . TRP A 1 86 ? 8.871 -7.061 -15.335 1.00 84.94 86 TRP A C 1
ATOM 663 O O . TRP A 1 86 ? 7.798 -6.968 -15.932 1.00 84.94 86 TRP A O 1
ATOM 673 N N . ASP A 1 87 ? 9.156 -6.329 -14.266 1.00 76.75 87 ASP A N 1
ATOM 674 C CA . ASP A 1 87 ? 8.254 -5.363 -13.629 1.00 76.75 87 ASP A CA 1
ATOM 675 C C . ASP A 1 87 ? 8.236 -3.988 -14.322 1.00 76.75 87 ASP A C 1
ATOM 677 O O . ASP A 1 87 ? 7.470 -3.102 -13.945 1.00 76.75 87 ASP A O 1
ATOM 681 N N . GLY A 1 88 ? 9.034 -3.807 -15.379 1.00 77.75 88 GLY A N 1
ATOM 682 C CA . GLY A 1 88 ? 9.079 -2.555 -16.130 1.00 77.75 88 GLY A CA 1
ATOM 683 C C . GLY A 1 88 ? 10.033 -1.508 -15.557 1.00 77.75 88 GLY A C 1
ATOM 684 O O . GLY A 1 88 ? 10.105 -0.410 -16.111 1.00 77.75 88 GLY A O 1
ATOM 685 N N . ARG A 1 89 ? 10.753 -1.806 -14.463 1.00 73.19 89 ARG A N 1
ATOM 686 C CA . ARG A 1 89 ? 11.793 -0.926 -13.913 1.00 73.19 89 ARG A CA 1
ATOM 687 C C . ARG A 1 89 ? 13.192 -1.468 -14.187 1.00 73.19 89 ARG A C 1
ATOM 689 O O . ARG A 1 89 ? 13.436 -2.670 -14.171 1.00 73.19 89 ARG A O 1
ATOM 696 N N . GLY A 1 90 ? 14.128 -0.541 -14.369 1.00 75.19 90 GLY A N 1
ATOM 697 C CA . GLY A 1 90 ? 15.541 -0.851 -14.561 1.00 75.19 90 GLY A CA 1
ATOM 698 C C . GLY A 1 90 ? 15.908 -1.172 -16.008 1.00 75.19 90 GLY A C 1
ATOM 699 O O . GLY A 1 90 ? 15.235 -0.755 -16.950 1.00 75.19 90 GLY A O 1
ATOM 700 N N . GLU A 1 91 ? 17.031 -1.863 -16.163 1.00 77.50 91 GLU A N 1
ATOM 701 C CA . GLU A 1 91 ? 17.588 -2.278 -17.447 1.00 77.50 91 GLU A CA 1
ATOM 702 C C . GLU A 1 91 ? 16.734 -3.353 -18.129 1.00 77.50 91 GLU A C 1
ATOM 704 O O . GLU A 1 91 ? 16.152 -4.221 -17.475 1.00 77.50 91 GLU A O 1
ATOM 709 N N . LEU A 1 92 ? 16.635 -3.267 -19.461 1.00 82.12 92 LEU A N 1
ATOM 710 C CA . LEU A 1 92 ? 15.879 -4.228 -20.257 1.00 82.12 92 LEU A CA 1
ATOM 711 C C . LEU A 1 92 ? 16.591 -5.590 -20.193 1.00 82.12 92 LEU A C 1
ATOM 713 O O . LEU A 1 92 ? 17.738 -5.671 -20.631 1.00 82.12 92 LEU A O 1
ATOM 717 N N . PRO A 1 93 ? 15.939 -6.660 -19.710 1.00 87.75 93 PRO A N 1
ATOM 718 C CA . PRO A 1 93 ? 16.567 -7.974 -19.648 1.00 87.75 93 PRO A CA 1
ATOM 719 C C . PRO A 1 93 ? 16.958 -8.487 -21.039 1.00 87.75 93 PRO A C 1
ATOM 721 O O . PRO A 1 93 ? 16.243 -8.228 -22.011 1.00 87.75 93 PRO A O 1
ATOM 724 N N . ASP A 1 94 ? 18.006 -9.311 -21.128 1.00 86.88 94 ASP A N 1
ATOM 725 C CA . ASP A 1 94 ? 18.488 -9.904 -22.386 1.00 86.88 94 ASP A CA 1
ATOM 726 C C . ASP A 1 94 ? 17.378 -10.531 -23.242 1.00 86.88 94 ASP A C 1
ATOM 728 O O . ASP A 1 94 ? 17.363 -10.387 -24.466 1.00 86.88 94 ASP A O 1
ATOM 732 N N . TRP A 1 95 ? 16.426 -11.227 -22.613 1.00 87.38 95 TR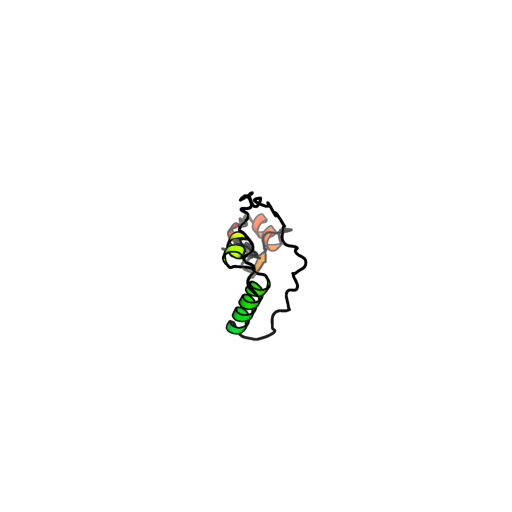P A N 1
ATOM 733 C CA . TRP A 1 95 ? 15.316 -11.870 -23.318 1.00 87.38 95 TRP A CA 1
ATOM 734 C C . TRP A 1 95 ? 14.385 -10.849 -23.985 1.00 87.38 95 TRP A C 1
ATOM 736 O O . TRP A 1 95 ? 13.930 -11.068 -25.108 1.00 87.38 95 TRP A O 1
ATOM 746 N N . LEU A 1 96 ? 14.140 -9.715 -23.325 1.00 86.44 96 LEU A N 1
ATOM 747 C CA . LEU A 1 96 ? 13.264 -8.664 -23.827 1.00 86.44 96 LEU A CA 1
ATOM 748 C C . LEU A 1 96 ? 13.990 -7.807 -24.865 1.00 86.44 96 LEU A C 1
ATOM 750 O O . LEU A 1 96 ? 13.419 -7.469 -25.899 1.00 86.44 96 LEU A O 1
ATOM 754 N N . GLN A 1 97 ? 15.278 -7.541 -24.647 1.00 89.62 97 GLN A N 1
ATOM 755 C CA . GLN A 1 97 ? 16.133 -6.849 -25.604 1.00 89.62 97 GLN A CA 1
ATOM 756 C C . GLN A 1 97 ? 16.271 -7.634 -26.915 1.00 89.62 97 GLN A C 1
ATOM 758 O O . GLN A 1 97 ? 16.181 -7.048 -27.994 1.00 89.62 97 GLN A O 1
ATOM 763 N N . ARG A 1 98 ? 16.443 -8.961 -26.859 1.00 88.62 98 ARG A N 1
ATOM 764 C CA . ARG A 1 98 ? 16.476 -9.810 -28.064 1.00 88.62 98 ARG A CA 1
ATOM 765 C C . ARG A 1 98 ? 15.148 -9.798 -28.812 1.00 88.62 98 ARG A C 1
ATOM 767 O O . ARG A 1 98 ? 15.161 -9.669 -30.031 1.00 88.62 98 ARG A O 1
ATOM 774 N N . ALA A 1 99 ? 14.021 -9.880 -28.104 1.00 85.38 99 ALA A N 1
ATOM 775 C CA . ALA A 1 99 ? 12.702 -9.813 -28.728 1.00 85.38 99 ALA A CA 1
ATOM 776 C C . ALA A 1 99 ? 12.463 -8.466 -29.431 1.00 85.38 99 ALA A C 1
ATOM 778 O O . ALA A 1 99 ? 12.007 -8.437 -30.574 1.00 85.38 99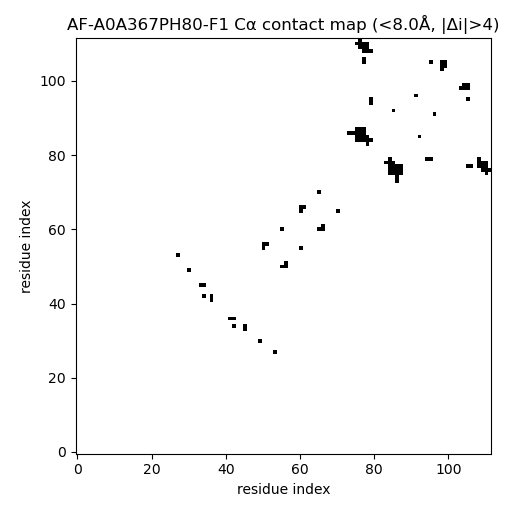 ALA A O 1
ATOM 779 N N . VAL A 1 100 ? 12.847 -7.357 -28.792 1.00 85.75 100 VAL A N 1
ATOM 780 C CA . VAL A 1 100 ? 12.750 -6.016 -29.387 1.00 85.75 100 VAL A CA 1
ATOM 781 C C . VAL A 1 100 ? 13.665 -5.872 -30.605 1.00 85.75 100 VAL A C 1
ATOM 783 O O . VAL A 1 100 ? 13.221 -5.387 -31.643 1.00 85.75 100 VAL A O 1
ATOM 786 N N . ASN A 1 101 ? 14.908 -6.359 -30.532 1.00 86.50 101 ASN A N 1
ATOM 787 C CA . ASN A 1 101 ? 15.825 -6.374 -31.679 1.00 86.50 101 ASN A CA 1
ATOM 788 C C . ASN A 1 101 ? 15.325 -7.255 -32.836 1.00 86.50 101 ASN A C 1
ATOM 790 O O . ASN A 1 101 ? 15.613 -6.965 -33.993 1.00 86.50 101 ASN A O 1
ATOM 794 N N . ALA A 1 102 ? 14.549 -8.302 -32.544 1.00 86.25 102 ALA A N 1
ATOM 795 C CA . ALA A 1 102 ? 13.879 -9.132 -33.545 1.00 86.25 102 ALA A CA 1
ATOM 796 C C . ALA A 1 102 ? 12.626 -8.465 -34.155 1.00 86.25 102 ALA A C 1
ATOM 798 O O . ALA A 1 102 ? 11.949 -9.068 -34.985 1.00 86.25 102 ALA A O 1
ATOM 799 N N . GLY A 1 103 ? 12.304 -7.229 -33.755 1.00 87.44 103 GLY A N 1
ATOM 800 C CA . GLY A 1 103 ? 11.156 -6.469 -34.243 1.00 87.44 103 GLY A CA 1
ATOM 801 C C . GLY A 1 103 ? 9.851 -6.736 -33.488 1.00 87.44 103 GLY A C 1
ATOM 802 O O . GLY A 1 103 ? 8.810 -6.208 -33.882 1.00 87.44 103 GLY A O 1
ATOM 803 N N . GLN A 1 104 ? 9.862 -7.518 -32.399 1.00 84.94 104 GLN A N 1
ATOM 804 C CA . GLN A 1 104 ? 8.677 -7.648 -31.552 1.00 84.94 104 GLN A CA 1
ATOM 805 C C . GLN A 1 104 ? 8.484 -6.417 -30.670 1.00 84.94 104 GLN A C 1
ATOM 807 O O . GLN A 1 104 ? 9.397 -5.915 -30.022 1.00 84.94 104 GLN A O 1
ATOM 812 N N . SER A 1 105 ? 7.238 -5.962 -30.582 1.00 81.69 105 SER A N 1
ATOM 813 C CA . SER A 1 105 ? 6.869 -4.904 -29.648 1.00 81.69 105 SER A CA 1
ATOM 814 C C . SER A 1 105 ? 6.795 -5.439 -28.220 1.00 81.69 105 SER A C 1
ATOM 816 O O . SER A 1 105 ? 6.122 -6.434 -27.959 1.00 81.69 105 SER A O 1
ATOM 818 N N . ILE A 1 106 ? 7.402 -4.714 -27.280 1.00 78.12 106 ILE A N 1
ATOM 819 C CA . ILE A 1 106 ? 7.379 -4.993 -25.834 1.00 78.12 106 ILE A CA 1
ATOM 820 C C . ILE A 1 106 ? 5.960 -5.192 -25.271 1.00 78.12 106 ILE A C 1
ATOM 822 O O . ILE A 1 106 ? 5.755 -6.010 -24.379 1.00 78.12 106 ILE A O 1
ATOM 826 N N . GLN A 1 107 ? 4.958 -4.534 -25.863 1.0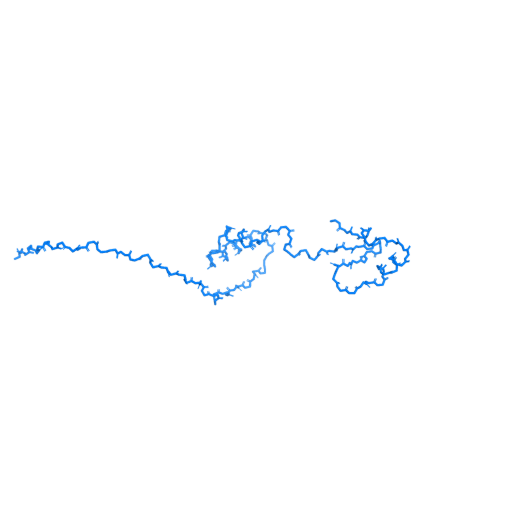0 80.44 107 GLN A N 1
ATOM 827 C CA . GLN A 1 107 ? 3.548 -4.685 -25.489 1.00 80.44 107 GLN A CA 1
ATOM 828 C C . GLN A 1 107 ? 3.008 -6.105 -25.670 1.00 80.44 107 GLN A C 1
ATOM 830 O O . GLN A 1 107 ? 2.061 -6.469 -24.983 1.00 80.44 107 GLN A O 1
ATOM 835 N N . HIS A 1 108 ? 3.606 -6.912 -26.551 1.00 80.19 108 HIS A N 1
ATOM 8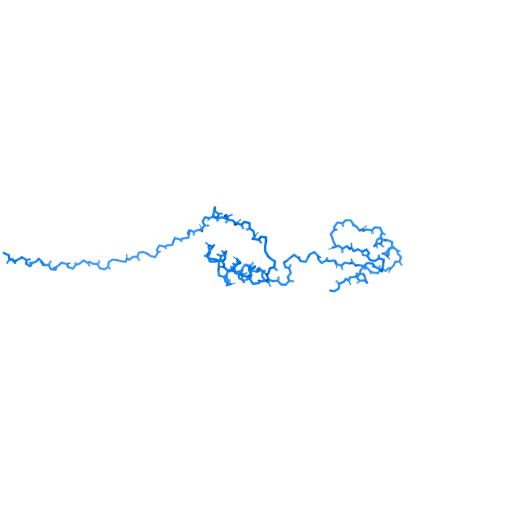36 C CA . HIS A 1 108 ? 3.223 -8.312 -26.730 1.00 80.19 108 HIS A CA 1
ATOM 837 C C . HIS A 1 108 ? 3.507 -9.158 -25.484 1.00 80.19 108 HIS A C 1
ATOM 839 O O . HIS A 1 108 ? 2.805 -10.123 -25.211 1.00 80.19 108 HIS A O 1
ATOM 845 N N . PHE A 1 109 ? 4.516 -8.765 -24.710 1.00 80.00 109 PHE A N 1
ATOM 846 C CA . PHE A 1 109 ? 4.891 -9.435 -23.474 1.00 80.00 109 PHE A CA 1
ATOM 847 C C . PHE A 1 109 ? 4.093 -8.917 -22.281 1.00 80.00 109 PHE A C 1
ATOM 849 O O . PHE A 1 109 ? 4.264 -9.436 -21.185 1.00 80.00 109 PHE A O 1
ATOM 856 N N . ARG A 1 110 ? 3.246 -7.892 -22.451 1.00 79.00 110 ARG A N 1
ATOM 857 C CA . ARG A 1 110 ? 2.547 -7.264 -21.332 1.00 79.00 110 ARG A CA 1
ATOM 858 C C . ARG A 1 110 ? 1.521 -8.221 -20.728 1.00 79.00 110 ARG A C 1
ATOM 860 O O . ARG A 1 110 ? 0.653 -8.718 -21.441 1.00 79.00 110 ARG A O 1
ATOM 867 N N . VAL A 1 111 ? 1.589 -8.444 -19.417 1.00 70.25 111 VAL A N 1
ATOM 868 C CA . VAL A 1 111 ? 0.573 -9.223 -18.691 1.00 70.25 111 VAL A CA 1
ATOM 869 C C . VAL A 1 111 ? -0.464 -8.246 -18.137 1.00 70.25 111 VAL A C 1
ATOM 871 O O . VAL A 1 111 ? -0.095 -7.254 -17.505 1.00 70.25 111 VAL A O 1
ATOM 874 N N . ALA A 1 112 ? -1.737 -8.477 -18.470 1.00 57.09 112 ALA A N 1
ATOM 875 C CA . ALA A 1 112 ? -2.871 -7.655 -18.042 1.00 57.09 112 ALA A CA 1
ATOM 876 C C . ALA A 1 112 ? -3.202 -7.875 -16.562 1.00 57.09 112 ALA A C 1
ATOM 878 O O . ALA A 1 112 ? -3.197 -9.055 -16.141 1.00 57.09 112 ALA A O 1
#

pLDDT: mean 70.14, std 16.94, range [38.31, 89.75]

InterPro domains:
  IPR027444 DNA-binding protein H-NS-like, C-terminal domain [PF00816] (77-111)
  IPR037150 Histone-like protein H-NS, C-terminal domain superfamily [G3DSA:4.10.430.10] (66-112)

Solvent-accessible surface area (backbone atoms only — not comparable to full-atom values): 7680 Å² total; per-residue (Å²): 143,88,82,89,81,80,92,77,93,76,80,92,69,79,82,76,86,75,82,75,84,66,79,78,78,80,84,73,76,78,74,73,81,78,77,96,66,99,41,74,67,61,51,51,51,50,52,53,51,50,28,62,75,71,72,50,50,72,65,54,41,56,76,69,47,74,74,47,98,68,80,77,69,82,42,52,39,26,44,47,97,88,70,50,71,39,62,81,70,84,80,78,50,72,73,56,47,52,40,43,74,71,70,44,62,72,72,76,30,44,52,130

Secondary structure (DSSP, 8-state):
----PPP---------------PPPGGG---PPPP----HHHHHHHHHHHHHHTT--HHHHHHTTTT-TTTT-----EE-TTS-EE-S-SSPPHHHHHHHHTT--GGGGB--

Foldseek 3Di:
DDDDDDDDDDDPDDDDPPPPPPPPDPVPPPPDDQDPDDDPVSNVVSVVVVCVSVVHDPVNCVVVVVPPPPDDPCPLQFADPVGDTDSPDDDDDPVLVVCVVVVHDRNVRGDD

Radius of gyration: 29.96 Å; Cα contacts (8 Å, |Δi|>4): 56; chains: 1; bounding box: 49×58×94 Å

Mean predicted aligned error: 18.77 Å